Protein AF-A0A381VWC6-F1 (afdb_monomer)

Foldseek 3Di:
DDDDDDDDPDDDDDDPPCLLCVLVVCVVDPWAEEEEFAAPVCVVVCPVVSNVVSCVVSNHHYDYDHHFDPPGDPVSLVVSLCSCVVVVGDYYHFDDDDRSVVSSVSSVVVD

Organism: NCBI:txid408172

Secondary structure (DSSP, 8-state):
--------SS----STTGGGGHHHHHTTS--SEEEEE-BHHHHTTTHHHHHHHHHHHTT-EEEEE-B--SS--HHHHHHHHHHHHHTT--EEEE-SSHHHHHHHHHHHHH-

Solvent-accessible surface area (backbone atoms only — not comparable to full-atom values): 6549 Å² total; per-residue (Å²): 133,82,93,80,87,87,88,72,96,69,90,82,87,82,66,90,70,52,75,76,46,46,39,66,62,50,66,78,50,96,64,62,21,32,29,37,24,22,28,55,73,53,54,73,68,51,61,52,56,61,51,53,51,36,29,55,75,54,70,35,44,72,49,80,38,44,76,42,42,90,78,66,54,73,65,51,29,53,54,42,31,47,54,32,59,80,66,62,40,73,41,75,44,53,45,76,60,69,44,21,41,51,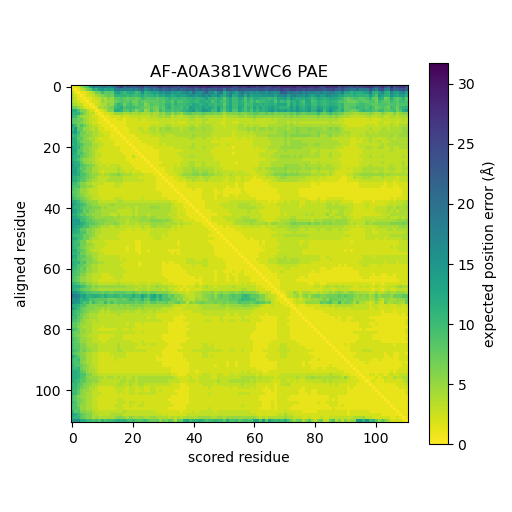41,32,52,50,20,62,75,72,97

Structure (mmCIF, N/CA/C/O backbone):
data_AF-A0A381VWC6-F1
#
_entry.id   AF-A0A381VWC6-F1
#
loop_
_atom_site.group_PDB
_atom_site.id
_atom_site.type_symbol
_atom_site.label_atom_id
_atom_site.label_alt_id
_atom_site.label_comp_id
_atom_site.label_asym_id
_atom_site.label_entity_id
_atom_site.label_seq_id
_atom_site.pdbx_PDB_ins_code
_atom_site.Cartn_x
_atom_site.Cartn_y
_atom_site.Cartn_z
_atom_site.occupancy
_atom_site.B_iso_or_equiv
_atom_site.auth_seq_id
_atom_site.auth_comp_id
_atom_site.auth_asym_id
_atom_site.auth_atom_id
_atom_site.pdbx_PDB_model_num
ATOM 1 N N . MET A 1 1 ? 24.335 26.511 -18.198 1.00 62.47 1 MET A N 1
ATOM 2 C CA . MET A 1 1 ? 23.256 25.499 -18.279 1.00 62.47 1 MET A CA 1
ATOM 3 C C . MET A 1 1 ? 21.987 26.174 -18.775 1.00 62.47 1 MET A C 1
ATOM 5 O O . MET A 1 1 ? 21.707 27.280 -18.330 1.00 62.47 1 MET A O 1
ATOM 9 N N . LYS A 1 2 ? 21.260 25.563 -19.721 1.00 65.00 2 LYS A N 1
ATOM 10 C CA . LYS A 1 2 ? 19.930 26.048 -20.135 1.00 65.00 2 LYS A CA 1
ATOM 11 C C . LYS A 1 2 ? 18.911 25.785 -19.018 1.00 65.00 2 LYS A C 1
ATOM 13 O O . LYS A 1 2 ? 19.109 24.880 -18.212 1.00 65.00 2 LYS A O 1
ATOM 18 N N . LYS A 1 3 ? 17.838 26.578 -18.983 1.00 72.31 3 LYS A N 1
ATOM 19 C CA . LYS A 1 3 ? 16.724 26.4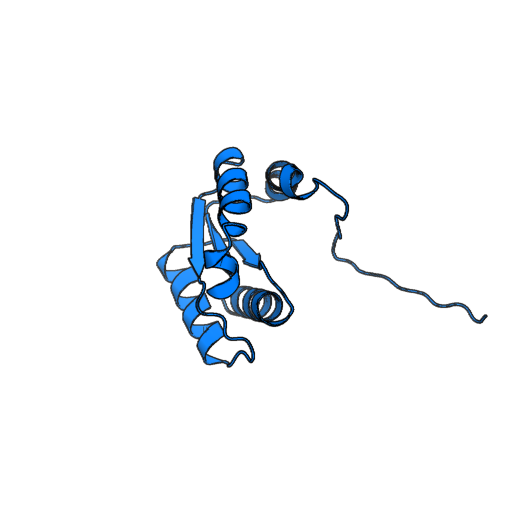36 -18.035 1.00 72.31 3 LYS A CA 1
ATOM 20 C C . LYS A 1 3 ? 16.126 25.026 -18.129 1.00 72.31 3 LYS A C 1
ATOM 22 O O . LYS A 1 3 ? 15.719 24.618 -19.212 1.00 72.31 3 LYS A O 1
ATOM 27 N N . ALA A 1 4 ? 16.046 24.332 -16.998 1.00 80.94 4 ALA A N 1
ATOM 28 C CA . ALA A 1 4 ? 15.295 23.092 -16.830 1.00 80.94 4 ALA A CA 1
ATOM 29 C C . ALA A 1 4 ? 14.209 23.326 -15.771 1.00 80.94 4 ALA A C 1
ATOM 31 O O . ALA A 1 4 ? 14.464 23.990 -14.767 1.00 80.94 4 ALA A O 1
ATOM 32 N N . ILE A 1 5 ? 12.996 22.834 -16.023 1.00 84.31 5 ILE A N 1
ATOM 33 C CA . ILE A 1 5 ? 11.863 22.902 -15.092 1.00 84.31 5 ILE A CA 1
ATOM 34 C C . ILE A 1 5 ? 11.448 21.464 -14.789 1.00 84.31 5 ILE A C 1
ATOM 36 O O . ILE A 1 5 ? 11.269 20.675 -15.714 1.00 84.31 5 ILE A O 1
ATOM 40 N N . PHE A 1 6 ? 11.299 21.142 -13.506 1.00 85.50 6 PHE A N 1
ATOM 41 C CA . PHE A 1 6 ? 10.856 19.839 -13.023 1.00 85.50 6 PHE A CA 1
ATOM 42 C C . PHE A 1 6 ? 9.732 20.059 -12.007 1.00 85.50 6 PHE A C 1
ATOM 44 O O . PHE A 1 6 ? 9.907 20.815 -11.052 1.00 85.50 6 PHE A O 1
ATOM 51 N N . THR A 1 7 ? 8.559 19.474 -12.244 1.00 87.12 7 THR A N 1
ATOM 52 C CA . THR A 1 7 ? 7.351 19.707 -11.438 1.00 87.12 7 THR A CA 1
ATOM 53 C C . THR A 1 7 ? 6.618 18.393 -11.232 1.00 87.12 7 THR A C 1
ATOM 55 O O . THR A 1 7 ? 6.370 17.672 -12.195 1.00 87.12 7 THR A O 1
ATOM 58 N N . PHE A 1 8 ? 6.233 18.120 -9.986 1.00 83.88 8 PHE A N 1
ATOM 59 C CA . PHE A 1 8 ? 5.351 17.016 -9.631 1.00 83.88 8 PHE A CA 1
ATOM 60 C C . PHE A 1 8 ? 4.119 17.570 -8.919 1.00 83.88 8 PHE A C 1
ATOM 62 O O . PHE A 1 8 ? 4.277 18.316 -7.953 1.00 83.88 8 PHE A O 1
ATOM 69 N N . PRO A 1 9 ? 2.902 17.225 -9.364 1.00 85.50 9 PRO A N 1
ATOM 70 C CA . PRO A 1 9 ? 1.682 17.608 -8.659 1.00 85.50 9 PRO A CA 1
ATOM 71 C C . PRO A 1 9 ? 1.487 16.811 -7.358 1.00 85.50 9 PRO A C 1
ATOM 73 O O . PRO A 1 9 ? 0.759 17.245 -6.472 1.00 85.50 9 PRO A O 1
ATOM 76 N N . THR A 1 10 ? 2.132 15.648 -7.234 1.00 87.12 10 THR A N 1
ATOM 77 C CA . THR A 1 10 ? 2.051 14.774 -6.060 1.00 87.12 10 THR A CA 1
ATOM 78 C C . THR A 1 10 ? 2.987 15.258 -4.956 1.00 87.12 10 THR A C 1
ATOM 80 O O . THR A 1 10 ? 4.170 15.499 -5.199 1.00 87.12 10 THR A O 1
ATOM 83 N N . GLN A 1 11 ? 2.473 15.362 -3.729 1.00 89.06 11 GLN A N 1
ATOM 84 C CA . GLN A 1 11 ? 3.280 15.669 -2.551 1.00 89.06 11 GLN A CA 1
ATOM 85 C C . GLN A 1 11 ? 4.260 14.520 -2.270 1.00 89.06 11 GLN A C 1
ATOM 87 O O . GLN A 1 11 ? 3.864 13.358 -2.209 1.00 89.06 11 GLN A O 1
ATOM 92 N N . ILE A 1 12 ? 5.534 14.855 -2.069 1.00 92.06 12 ILE A N 1
ATOM 93 C CA . ILE A 1 12 ? 6.581 13.906 -1.680 1.00 92.06 12 ILE A CA 1
ATOM 94 C C . ILE A 1 12 ? 7.088 14.318 -0.301 1.00 92.06 12 ILE A C 1
ATOM 96 O O . ILE A 1 12 ? 7.626 15.412 -0.137 1.00 92.06 12 ILE A O 1
ATOM 100 N N . VAL A 1 13 ? 6.919 13.440 0.686 1.00 92.62 13 VAL A N 1
ATOM 101 C CA . VAL A 1 13 ? 7.452 13.614 2.043 1.00 92.62 13 VAL A CA 1
ATOM 102 C C . VAL A 1 13 ? 8.633 12.663 2.207 1.00 92.62 13 VAL A C 1
ATOM 104 O O . VAL A 1 13 ? 8.496 11.465 1.975 1.00 92.62 13 VAL A O 1
ATOM 107 N N . PHE A 1 14 ? 9.804 13.188 2.566 1.00 94.88 14 PHE A N 1
ATOM 108 C CA . PHE A 1 14 ? 11.042 12.413 2.661 1.00 94.88 14 PHE A CA 1
ATOM 109 C C . PHE A 1 14 ? 11.868 12.834 3.878 1.00 94.88 14 PHE A C 1
ATOM 111 O O . PHE A 1 14 ? 11.814 13.983 4.313 1.00 94.88 14 PHE A O 1
ATOM 118 N N . GLY A 1 15 ? 12.646 11.899 4.419 1.00 95.50 15 GLY A N 1
ATOM 119 C CA . GLY A 1 15 ? 13.483 12.109 5.600 1.00 95.50 15 GLY A CA 1
ATOM 120 C C . GLY A 1 15 ? 13.429 10.922 6.557 1.00 95.50 15 GLY A C 1
ATOM 121 O O . GLY A 1 15 ? 12.581 10.041 6.430 1.00 95.50 15 GLY A O 1
ATOM 122 N N . ASN A 1 16 ? 14.340 10.886 7.527 1.00 94.75 16 ASN A N 1
ATOM 123 C CA . ASN A 1 16 ? 14.282 9.880 8.584 1.00 94.75 16 ASN A CA 1
ATOM 124 C C . ASN A 1 16 ? 13.064 10.143 9.489 1.00 94.75 16 ASN A C 1
ATOM 126 O O . ASN A 1 16 ? 12.791 11.290 9.836 1.00 94.75 16 ASN A O 1
ATOM 130 N N . GLY A 1 17 ? 12.337 9.091 9.861 1.00 92.31 17 GLY A N 1
ATOM 131 C CA . GLY A 1 17 ? 11.188 9.181 10.764 1.00 92.31 17 GLY A CA 1
ATOM 132 C C . GLY A 1 17 ? 9.876 9.642 10.124 1.00 92.31 17 GLY A C 1
ATOM 133 O O . GLY A 1 17 ? 8.855 9.614 10.802 1.00 92.31 17 GLY A O 1
ATOM 134 N N . VAL A 1 18 ? 9.841 9.984 8.828 1.00 95.19 18 VAL A N 1
ATOM 135 C CA . VAL A 1 18 ? 8.598 10.445 8.165 1.00 95.19 18 VAL A CA 1
ATOM 136 C C . VAL A 1 18 ? 7.487 9.394 8.142 1.00 95.19 18 VAL A C 1
ATOM 138 O O . VAL A 1 18 ? 6.320 9.730 8.016 1.00 95.19 18 VAL A O 1
ATOM 141 N N . ILE A 1 19 ? 7.817 8.118 8.338 1.00 92.06 19 ILE A N 1
ATOM 142 C CA . ILE A 1 19 ? 6.816 7.058 8.510 1.00 92.06 19 ILE A CA 1
ATOM 143 C C . ILE A 1 19 ? 5.877 7.332 9.701 1.00 92.06 19 ILE A C 1
ATOM 145 O O . ILE A 1 19 ? 4.714 6.956 9.667 1.00 92.06 19 ILE A O 1
ATOM 149 N N . GLN A 1 20 ? 6.346 8.055 10.725 1.00 93.25 20 GLN A N 1
ATOM 150 C CA . GLN A 1 20 ? 5.550 8.444 11.894 1.00 93.25 20 GLN A CA 1
ATOM 151 C C . GLN A 1 20 ? 4.553 9.567 11.588 1.00 93.25 20 GLN A C 1
ATOM 153 O O . GLN A 1 20 ? 3.695 9.858 12.415 1.00 93.25 20 GLN A O 1
ATOM 158 N N . THR A 1 21 ? 4.664 10.219 10.422 1.00 94.12 21 THR A N 1
ATOM 159 C CA . THR A 1 21 ? 3.723 11.266 10.007 1.00 94.12 21 THR A CA 1
ATOM 160 C C . THR A 1 21 ? 2.529 10.711 9.228 1.00 94.12 21 THR A C 1
ATOM 162 O O . THR A 1 21 ? 1.683 11.480 8.774 1.00 94.12 21 THR A O 1
ATOM 165 N N . ILE A 1 22 ? 2.456 9.387 9.031 1.00 93.75 22 ILE A N 1
ATOM 166 C CA . ILE A 1 22 ? 1.363 8.731 8.301 1.00 93.75 22 ILE A CA 1
ATOM 167 C C . ILE A 1 22 ? -0.013 9.107 8.865 1.00 93.75 22 ILE A C 1
ATOM 169 O O . ILE A 1 22 ? -0.849 9.514 8.062 1.00 93.75 22 ILE A O 1
ATOM 173 N N . PRO A 1 23 ? -0.278 9.070 10.188 1.00 94.56 23 PRO A N 1
ATOM 174 C CA . PRO A 1 23 ? -1.596 9.436 10.708 1.00 94.56 23 PRO A CA 1
ATOM 175 C C . PRO A 1 23 ? -2.017 10.860 10.317 1.00 94.56 23 PRO A C 1
ATOM 177 O O . PRO A 1 23 ? -3.164 11.099 9.939 1.00 94.56 23 PRO A O 1
ATOM 180 N N . GLN A 1 24 ? -1.076 11.807 10.340 1.00 94.44 24 GLN A N 1
ATOM 181 C CA . GLN A 1 24 ? -1.308 13.197 9.952 1.00 94.44 24 GLN A CA 1
ATOM 182 C C . GLN A 1 24 ? -1.579 13.315 8.449 1.00 94.44 24 GLN A C 1
ATOM 184 O O . GLN A 1 24 ? -2.479 14.051 8.047 1.00 94.44 24 GLN A O 1
ATOM 189 N N . GLU A 1 25 ? -0.849 12.583 7.608 1.00 93.06 25 GLU A N 1
ATOM 190 C CA . GLU A 1 25 ? -1.078 12.586 6.160 1.00 93.06 25 GLU A CA 1
ATOM 191 C C . GLU A 1 25 ? -2.419 11.938 5.790 1.00 93.06 25 GLU A C 1
ATOM 193 O O . GLU A 1 25 ? -3.143 12.476 4.953 1.00 93.06 25 GLU A O 1
ATOM 198 N N . LEU A 1 26 ? -2.798 10.844 6.457 1.00 92.75 26 LEU A N 1
ATOM 199 C CA . LEU A 1 26 ? -4.078 10.166 6.243 1.00 92.75 26 LEU A CA 1
ATOM 200 C C . LEU A 1 26 ? -5.275 10.991 6.719 1.00 92.75 26 LEU A C 1
ATOM 202 O O . LEU A 1 26 ? -6.330 10.924 6.098 1.00 92.75 26 LEU A O 1
ATOM 206 N N . SER A 1 27 ? -5.106 11.830 7.748 1.00 92.06 27 SER A N 1
ATOM 207 C CA . SER A 1 27 ? -6.174 12.704 8.265 1.00 92.06 27 SER A CA 1
ATOM 208 C C . SER A 1 27 ? -6.713 13.713 7.240 1.00 92.06 27 SER A C 1
ATOM 210 O O . SER A 1 27 ? -7.798 14.266 7.410 1.00 92.06 27 SER A O 1
ATOM 212 N N . LYS A 1 28 ? -5.966 13.942 6.153 1.00 92.69 28 LYS A N 1
ATOM 213 C CA . LYS A 1 28 ? -6.366 14.799 5.028 1.00 92.69 28 LYS A CA 1
ATOM 214 C C . LYS A 1 28 ? -7.427 14.14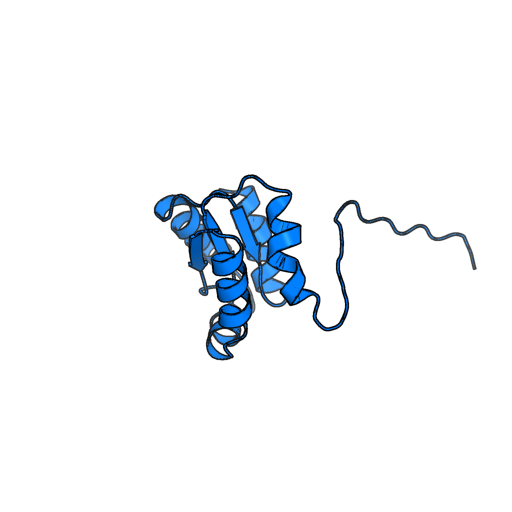6 4.137 1.00 92.69 28 LYS A C 1
ATOM 216 O O . LYS A 1 28 ? -8.015 14.825 3.298 1.00 92.69 28 LYS A O 1
ATOM 221 N N . PHE A 1 29 ? -7.660 12.846 4.302 1.00 92.50 29 PHE A N 1
ATOM 222 C CA . PHE A 1 29 ? -8.581 12.046 3.508 1.00 92.50 29 PHE A CA 1
ATOM 223 C C . PHE A 1 29 ? -9.679 11.453 4.399 1.00 92.50 29 PHE A C 1
ATOM 225 O O . PHE A 1 29 ? -9.481 11.204 5.585 1.00 92.50 29 PHE A O 1
ATOM 232 N N . GLN A 1 30 ? -10.850 11.189 3.822 1.00 94.06 30 GLN A N 1
ATOM 233 C CA . GLN A 1 30 ? -11.945 10.501 4.513 1.00 94.06 30 GLN A CA 1
ATOM 234 C C . GLN A 1 30 ? -11.856 8.994 4.249 1.00 94.06 30 GLN A C 1
ATOM 236 O O . GLN A 1 30 ? -12.602 8.458 3.434 1.00 94.06 30 GLN A O 1
ATOM 241 N N . ILE A 1 31 ? -10.899 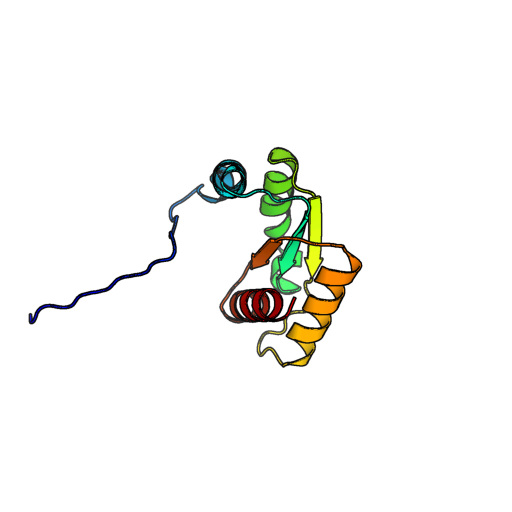8.331 4.899 1.00 96.56 31 ILE A N 1
ATOM 242 C CA . ILE A 1 31 ? -10.609 6.903 4.696 1.00 96.56 31 ILE A CA 1
ATOM 243 C C . ILE A 1 31 ? -11.330 6.080 5.760 1.00 96.56 31 ILE A C 1
ATOM 245 O O . ILE A 1 31 ? -11.225 6.389 6.947 1.00 96.56 31 ILE A O 1
ATOM 249 N N . ARG A 1 32 ? -12.017 5.005 5.358 1.00 95.81 32 ARG A N 1
ATOM 250 C CA . ARG A 1 32 ? -12.567 4.018 6.303 1.00 95.81 32 ARG A CA 1
ATOM 251 C C . ARG A 1 32 ? -11.718 2.760 6.341 1.00 95.81 32 ARG A C 1
ATOM 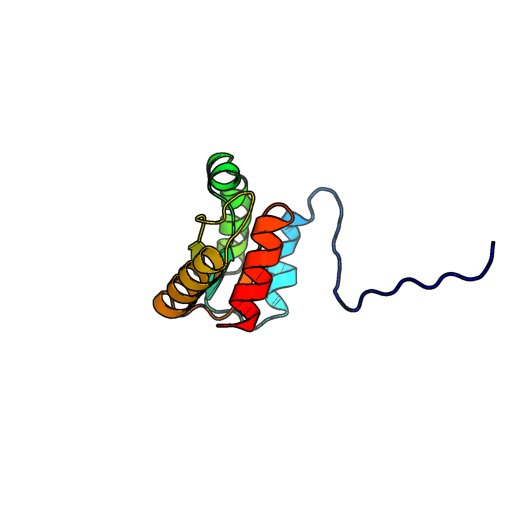253 O O . ARG A 1 32 ? -11.439 2.256 7.429 1.00 95.81 32 ARG A O 1
ATOM 260 N N . LYS A 1 33 ? -11.317 2.248 5.173 1.00 98.31 33 LYS A N 1
ATOM 261 C CA . LYS A 1 33 ? -10.513 1.029 5.077 1.00 98.31 33 LYS A CA 1
ATOM 262 C C . LYS A 1 33 ? -9.549 1.075 3.896 1.00 98.31 33 LYS A C 1
ATOM 264 O O . LYS A 1 33 ? -9.965 1.131 2.742 1.00 98.31 33 LYS A O 1
ATOM 269 N N . ALA A 1 34 ? -8.255 0.990 4.181 1.00 98.12 34 ALA A N 1
ATOM 270 C CA . ALA A 1 34 ? -7.213 0.961 3.163 1.00 98.12 34 ALA A CA 1
ATOM 271 C C . ALA A 1 34 ? -6.895 -0.471 2.703 1.00 98.12 34 ALA A C 1
ATOM 273 O O . ALA A 1 34 ? -6.911 -1.411 3.496 1.00 98.12 34 ALA A O 1
ATOM 274 N N . LEU A 1 35 ? -6.554 -0.641 1.430 1.00 98.62 35 LEU A N 1
ATOM 275 C CA . LEU A 1 35 ? -5.834 -1.813 0.945 1.00 98.62 35 LEU A CA 1
ATOM 276 C C . LEU A 1 35 ? -4.337 -1.503 0.937 1.00 98.62 35 LEU A C 1
ATOM 278 O O . LEU A 1 35 ? -3.898 -0.609 0.214 1.00 98.62 35 LEU A O 1
ATOM 282 N N . ILE A 1 36 ? -3.556 -2.256 1.703 1.00 98.25 36 ILE A N 1
ATOM 283 C CA . ILE A 1 36 ? -2.098 -2.263 1.604 1.00 98.25 36 ILE A CA 1
ATOM 284 C C . ILE A 1 36 ? -1.700 -3.213 0.475 1.00 98.25 36 ILE A C 1
ATOM 286 O O . ILE A 1 36 ? -2.081 -4.379 0.490 1.00 98.25 36 ILE A O 1
ATOM 290 N N . VAL A 1 37 ? -0.918 -2.718 -0.480 1.00 98.38 37 VAL A N 1
ATOM 291 C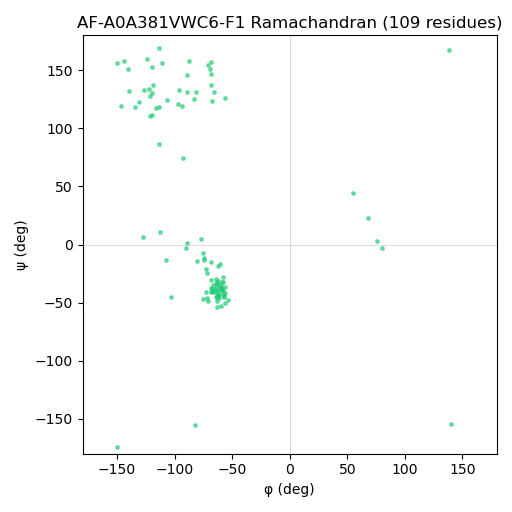 CA . VAL A 1 37 ? -0.386 -3.478 -1.615 1.00 98.38 37 VAL A CA 1
ATOM 292 C C . VAL A 1 37 ? 1.127 -3.578 -1.464 1.00 98.38 37 VAL A C 1
ATOM 294 O O . VAL A 1 37 ? 1.820 -2.557 -1.440 1.00 98.38 37 VAL A O 1
ATOM 297 N N . THR A 1 38 ? 1.641 -4.797 -1.348 1.00 97.81 38 THR A N 1
ATOM 298 C CA . THR A 1 38 ? 3.067 -5.070 -1.134 1.00 97.81 38 THR A CA 1
ATOM 299 C C . THR A 1 38 ? 3.480 -6.410 -1.752 1.00 97.81 38 THR A C 1
ATOM 301 O O . THR A 1 38 ? 2.688 -7.043 -2.445 1.00 97.81 38 THR A O 1
ATOM 304 N N . ASP A 1 39 ? 4.723 -6.827 -1.532 1.00 95.56 39 ASP A N 1
ATOM 305 C CA . ASP A 1 39 ? 5.225 -8.150 -1.896 1.00 95.56 39 ASP A CA 1
ATOM 306 C C . ASP A 1 39 ? 5.516 -8.998 -0.647 1.00 95.56 39 ASP A C 1
ATOM 308 O O . ASP A 1 39 ? 5.768 -8.482 0.448 1.00 95.56 39 ASP A O 1
ATOM 312 N N . THR A 1 40 ? 5.497 -10.321 -0.814 1.00 93.00 40 THR A N 1
ATOM 313 C CA . THR A 1 40 ? 5.729 -11.277 0.279 1.00 93.00 40 THR A CA 1
ATOM 314 C C . THR A 1 40 ? 7.100 -11.097 0.938 1.00 93.00 40 THR A C 1
ATOM 316 O O . THR A 1 40 ? 7.245 -11.319 2.140 1.00 93.00 40 THR A O 1
ATOM 319 N N . GLY A 1 41 ? 8.116 -10.685 0.171 1.00 92.06 41 GLY A N 1
ATOM 320 C CA . GLY A 1 41 ? 9.462 -10.457 0.690 1.00 92.06 41 GLY A CA 1
ATOM 321 C C . GLY A 1 41 ? 9.478 -9.317 1.701 1.00 92.06 41 GLY A C 1
ATOM 322 O O . GLY A 1 41 ? 10.032 -9.468 2.787 1.00 92.06 41 GLY A O 1
ATOM 323 N N . LEU A 1 42 ? 8.815 -8.205 1.383 1.00 92.44 42 LEU A N 1
ATOM 324 C CA . LEU A 1 42 ? 8.672 -7.064 2.279 1.00 92.44 42 LEU A CA 1
ATOM 325 C C . 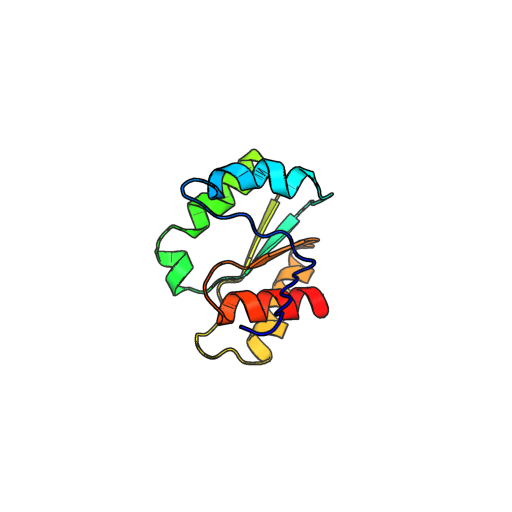LEU A 1 42 ? 7.822 -7.402 3.504 1.00 92.44 42 LEU A C 1
ATOM 327 O O . LEU A 1 42 ? 8.192 -7.019 4.615 1.00 92.44 42 LEU A O 1
ATOM 331 N N . LEU A 1 43 ? 6.728 -8.149 3.326 1.00 92.44 43 LEU A N 1
ATOM 332 C CA . LEU A 1 43 ? 5.876 -8.579 4.437 1.00 92.44 43 LEU A CA 1
ATOM 333 C C . LEU A 1 43 ? 6.680 -9.348 5.498 1.00 92.44 43 LEU A C 1
ATOM 335 O O . LEU A 1 43 ? 6.553 -9.078 6.689 1.00 92.44 43 LEU A O 1
ATOM 339 N N . GLN A 1 44 ? 7.591 -10.226 5.071 1.00 92.62 44 GLN A N 1
ATOM 340 C CA . GLN A 1 44 ? 8.440 -11.021 5.967 1.00 92.62 44 GLN A CA 1
ATOM 341 C C . GLN A 1 44 ? 9.480 -10.204 6.754 1.00 92.62 44 GLN A C 1
ATOM 343 O O . GLN A 1 44 ? 10.044 -10.708 7.723 1.00 92.62 44 GLN A O 1
ATOM 348 N N . THR A 1 45 ? 9.747 -8.951 6.373 1.00 92.50 45 THR A N 1
ATOM 349 C CA . THR A 1 45 ? 10.726 -8.098 7.076 1.00 92.50 45 THR A CA 1
ATOM 350 C C . THR A 1 45 ? 10.172 -7.446 8.345 1.00 92.50 45 THR A C 1
ATOM 352 O O . THR A 1 45 ? 10.947 -6.886 9.118 1.00 92.50 45 THR A O 1
ATOM 355 N N . GLY A 1 46 ? 8.848 -7.459 8.544 1.00 89.25 46 GLY A N 1
ATOM 356 C CA . GLY A 1 46 ? 8.173 -6.693 9.599 1.00 89.25 46 GLY A CA 1
ATOM 357 C C . GLY A 1 46 ? 8.055 -5.190 9.306 1.00 89.25 46 GLY A C 1
ATOM 358 O O . GLY A 1 46 ? 7.525 -4.437 10.119 1.00 89.25 46 GLY A O 1
ATOM 359 N N . LEU A 1 47 ? 8.506 -4.712 8.136 1.00 89.56 47 LEU A N 1
ATOM 360 C CA . LEU A 1 47 ? 8.349 -3.303 7.748 1.00 89.56 47 LEU A CA 1
ATOM 361 C C . LEU A 1 47 ? 6.870 -2.900 7.646 1.00 89.56 47 LEU A C 1
ATOM 363 O O . LEU A 1 47 ? 6.506 -1.773 7.981 1.00 89.56 47 LEU A O 1
ATOM 367 N N . ILE A 1 48 ? 6.022 -3.829 7.197 1.00 93.81 48 ILE A N 1
ATOM 368 C CA . ILE A 1 48 ? 4.578 -3.617 7.068 1.00 93.81 48 ILE A CA 1
ATOM 369 C C . ILE A 1 48 ? 3.932 -3.382 8.437 1.00 93.81 48 ILE A C 1
ATOM 371 O O . ILE A 1 48 ? 3.042 -2.540 8.532 1.00 93.81 48 ILE A O 1
ATOM 375 N N . ASP A 1 49 ? 4.446 -4.009 9.500 1.00 94.12 49 ASP A N 1
ATOM 376 C CA . ASP A 1 49 ? 3.928 -3.856 10.866 1.00 94.12 49 ASP A CA 1
ATOM 377 C C . ASP A 1 49 ? 4.060 -2.415 11.377 1.00 94.12 49 ASP A C 1
ATOM 379 O O . ASP A 1 49 ? 3.206 -1.906 12.102 1.00 94.12 49 ASP A O 1
ATOM 383 N N . ILE A 1 50 ? 5.115 -1.709 10.955 1.00 92.62 50 ILE A N 1
ATOM 384 C CA . ILE A 1 50 ? 5.296 -0.293 11.295 1.00 92.62 50 ILE A CA 1
ATOM 385 C C . ILE A 1 50 ? 4.156 0.534 10.698 1.00 92.62 50 ILE A C 1
ATOM 387 O O . ILE A 1 50 ? 3.649 1.449 11.342 1.00 92.62 50 ILE A O 1
ATOM 391 N N . ILE A 1 51 ? 3.746 0.211 9.471 1.00 93.62 51 ILE A N 1
ATOM 392 C CA . ILE A 1 51 ? 2.710 0.941 8.741 1.00 93.62 51 ILE A CA 1
ATOM 393 C C . ILE A 1 51 ? 1.331 0.608 9.299 1.00 93.62 51 ILE A C 1
ATOM 395 O O . ILE A 1 51 ? 0.561 1.526 9.569 1.00 93.62 51 ILE A O 1
ATOM 399 N N . THR A 1 52 ? 1.024 -0.671 9.517 1.00 96.12 52 THR A N 1
ATOM 400 C CA . THR A 1 52 ? -0.258 -1.088 10.100 1.00 96.12 52 THR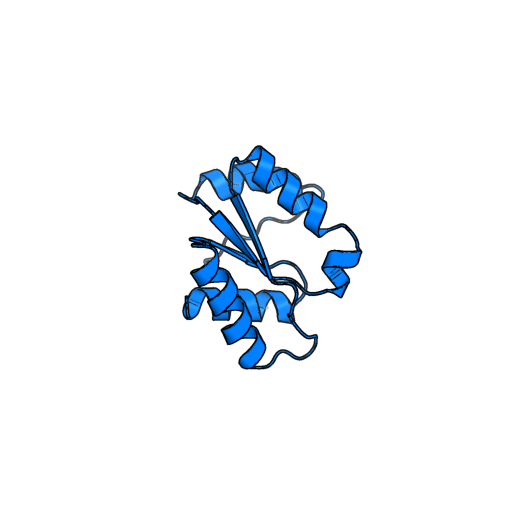 A CA 1
ATOM 401 C C . THR A 1 52 ? -0.456 -0.496 11.491 1.00 96.12 52 THR A C 1
ATOM 403 O O . THR A 1 52 ? -1.541 0.002 11.780 1.00 96.12 52 THR A O 1
ATOM 406 N N . HIS A 1 53 ? 0.603 -0.398 12.299 1.00 96.56 53 HIS A N 1
ATOM 407 C CA . HIS A 1 53 ? 0.548 0.301 13.581 1.00 96.56 53 HIS A CA 1
ATOM 408 C C . HIS A 1 53 ? 0.185 1.791 13.436 1.00 96.56 53 HIS A C 1
ATOM 410 O O . HIS A 1 53 ? -0.602 2.325 14.217 1.00 96.56 53 HIS A O 1
ATOM 416 N N . GLN A 1 54 ? 0.705 2.484 12.414 1.00 96.00 54 GLN A N 1
ATOM 417 C CA . GLN A 1 54 ? 0.292 3.867 12.140 1.00 96.00 54 GLN A CA 1
ATOM 418 C C . GLN A 1 54 ? -1.172 3.961 11.686 1.00 96.00 54 GLN A C 1
ATOM 420 O O . GLN A 1 54 ? -1.855 4.919 12.046 1.00 96.00 54 GLN A O 1
ATOM 425 N N . LEU A 1 55 ? -1.676 2.979 10.930 1.00 96.00 55 LEU A N 1
ATOM 426 C CA . LEU A 1 55 ? -3.092 2.921 10.548 1.00 96.00 55 LEU A CA 1
ATOM 427 C C . LEU A 1 55 ? -3.999 2.720 11.764 1.00 96.00 55 LEU A C 1
ATOM 429 O O . LEU A 1 55 ? -5.024 3.390 11.873 1.00 96.00 55 LEU A O 1
ATOM 433 N N . GLU A 1 56 ? -3.591 1.873 12.708 1.00 96.31 56 GLU A N 1
ATOM 434 C CA . GLU A 1 56 ? -4.298 1.671 13.976 1.00 96.31 56 GLU A CA 1
ATOM 435 C C . GLU A 1 56 ? -4.367 2.963 14.796 1.00 96.31 56 GLU A C 1
ATOM 437 O O . GLU A 1 56 ? -5.447 3.340 15.249 1.00 96.31 56 GLU A O 1
ATOM 442 N N . ILE A 1 57 ? -3.249 3.690 14.921 1.00 95.69 57 ILE A N 1
ATOM 443 C CA . ILE A 1 57 ? -3.212 5.012 15.571 1.00 95.69 57 ILE A CA 1
ATOM 444 C C . ILE A 1 57 ? -4.158 5.998 14.870 1.00 95.69 57 ILE A C 1
ATOM 446 O O . ILE A 1 57 ? -4.827 6.791 15.532 1.00 95.69 57 ILE A O 1
ATOM 450 N N . ALA A 1 58 ? -4.227 5.950 13.538 1.00 95.19 58 ALA A N 1
ATOM 451 C CA . ALA A 1 58 ? -5.111 6.795 12.740 1.00 95.19 58 ALA A CA 1
ATOM 452 C C . ALA A 1 58 ? -6.589 6.356 12.775 1.00 95.19 58 ALA A C 1
ATOM 454 O O . ALA A 1 58 ? -7.439 7.061 12.232 1.00 95.19 58 ALA A O 1
ATOM 455 N N . GLY A 1 59 ? -6.912 5.206 13.381 1.00 96.00 59 GLY A N 1
ATOM 456 C CA . GLY A 1 59 ? -8.260 4.633 13.372 1.00 96.00 59 GLY A CA 1
ATOM 457 C C . GLY A 1 59 ? -8.713 4.138 11.993 1.00 96.00 59 GLY A C 1
ATOM 458 O O . GLY A 1 59 ? -9.913 4.058 11.736 1.00 96.00 59 GLY A O 1
ATOM 459 N N . VAL A 1 60 ? -7.771 3.825 11.100 1.00 97.56 60 VAL A N 1
ATOM 460 C CA . VAL A 1 60 ? -8.029 3.358 9.733 1.00 97.56 60 VAL A CA 1
ATOM 461 C C . VAL A 1 60 ? -7.960 1.835 9.697 1.00 97.56 60 VAL A C 1
ATOM 463 O O . VAL A 1 60 ? -6.928 1.240 10.007 1.00 97.56 60 VAL A O 1
ATOM 466 N N . LEU A 1 61 ? -9.052 1.187 9.284 1.00 98.19 61 LEU A N 1
ATOM 467 C CA . LEU A 1 61 ? -9.047 -0.257 9.047 1.00 98.19 61 LEU A CA 1
ATOM 468 C C . LEU A 1 61 ? -8.173 -0.581 7.833 1.00 98.19 61 LEU A C 1
ATOM 470 O O . LEU A 1 61 ? -7.997 0.248 6.939 1.00 98.19 61 LEU A O 1
ATOM 474 N N . TYR A 1 62 ? -7.677 -1.811 7.744 1.00 98.31 62 TYR A N 1
ATOM 475 C CA . TYR A 1 62 ? -6.905 -2.225 6.579 1.00 98.31 62 TYR A CA 1
ATOM 476 C C . TYR A 1 62 ? -7.147 -3.677 6.172 1.00 98.31 62 TYR A C 1
ATOM 478 O O . TYR A 1 62 ? -7.619 -4.503 6.952 1.00 98.31 62 TYR A O 1
ATOM 486 N N . ALA A 1 63 ? -6.851 -3.958 4.909 1.00 98.31 63 ALA A N 1
ATOM 487 C CA . ALA A 1 63 ? -6.618 -5.285 4.359 1.00 98.31 63 ALA A CA 1
ATOM 488 C C . ALA A 1 63 ? -5.239 -5.293 3.687 1.00 98.31 63 ALA A C 1
ATOM 490 O O . ALA A 1 63 ? -4.711 -4.230 3.354 1.00 98.31 63 ALA A O 1
ATOM 491 N N . ILE A 1 64 ? -4.654 -6.472 3.491 1.00 98.25 64 ILE A N 1
ATOM 492 C CA . ILE A 1 64 ? -3.332 -6.623 2.875 1.00 98.25 64 ILE A CA 1
ATOM 493 C C . ILE A 1 64 ? -3.464 -7.511 1.641 1.00 98.25 64 ILE A C 1
ATOM 495 O O . ILE A 1 64 ? -4.094 -8.565 1.694 1.00 98.25 64 ILE A O 1
ATOM 499 N N . TYR A 1 65 ? -2.852 -7.069 0.548 1.00 98.25 65 TYR A N 1
ATOM 500 C CA . TYR A 1 65 ? -2.546 -7.865 -0.627 1.00 98.25 65 TYR A CA 1
ATOM 501 C C . TYR A 1 65 ? -1.026 -7.869 -0.828 1.00 98.25 65 TYR A C 1
ATOM 503 O O . TYR A 1 65 ? -0.426 -6.837 -1.132 1.00 98.25 65 TYR A O 1
ATOM 511 N N . ASP A 1 66 ? -0.405 -9.026 -0.628 1.00 96.88 66 ASP A N 1
ATOM 512 C CA . ASP A 1 66 ? 1.045 -9.248 -0.676 1.00 96.88 66 ASP A CA 1
ATOM 513 C C . ASP A 1 66 ? 1.480 -10.131 -1.861 1.00 96.88 66 ASP A C 1
ATOM 515 O O . ASP A 1 66 ? 2.632 -10.563 -1.936 1.00 96.88 66 ASP A O 1
ATOM 519 N N . GLY A 1 67 ? 0.562 -10.395 -2.797 1.00 94.69 67 GLY A N 1
ATOM 520 C CA . GLY A 1 67 ? 0.773 -11.264 -3.956 1.00 94.69 67 GLY A CA 1
ATOM 521 C C . GLY A 1 67 ? 1.587 -10.640 -5.093 1.00 94.69 67 GLY A C 1
ATOM 522 O O . GLY A 1 67 ? 1.726 -11.264 -6.142 1.00 94.69 67 GLY A O 1
ATOM 523 N N . VAL A 1 68 ? 2.120 -9.422 -4.926 1.00 95.00 68 VAL A N 1
ATOM 524 C CA . VAL A 1 68 ? 2.854 -8.741 -5.999 1.00 95.00 68 VAL A CA 1
ATOM 525 C C . VAL A 1 68 ? 4.167 -9.459 -6.297 1.00 95.00 68 VAL A C 1
ATOM 527 O O . VAL A 1 68 ? 5.033 -9.606 -5.434 1.00 95.00 68 VAL A O 1
ATOM 530 N N . GLN A 1 69 ? 4.341 -9.850 -7.557 1.00 89.88 69 GLN A N 1
ATOM 531 C CA . GLN A 1 69 ? 5.564 -10.484 -8.032 1.00 89.88 69 GLN A CA 1
ATOM 532 C C . GLN A 1 69 ? 6.611 -9.452 -8.475 1.00 89.88 69 GLN A C 1
ATOM 534 O O . GLN A 1 69 ? 6.296 -8.318 -8.839 1.00 89.88 69 GLN A O 1
ATOM 539 N N . GLY A 1 70 ? 7.887 -9.857 -8.491 1.00 83.06 70 GLY A N 1
ATOM 540 C CA . GLY A 1 70 ? 8.995 -8.985 -8.905 1.00 83.06 70 GLY A CA 1
ATOM 541 C C . GLY A 1 70 ? 8.848 -8.445 -10.334 1.00 83.06 70 GLY A C 1
ATOM 542 O O . GLY A 1 70 ? 9.137 -7.274 -10.569 1.00 83.06 70 GLY A O 1
ATOM 543 N N . ASN A 1 71 ? 8.332 -9.264 -11.256 1.00 86.19 71 ASN A N 1
ATOM 544 C CA . ASN A 1 71 ? 7.930 -8.863 -12.606 1.00 86.19 71 ASN A CA 1
ATOM 545 C C . ASN A 1 71 ? 6.409 -9.007 -12.719 1.00 86.19 71 ASN A C 1
ATOM 547 O O . ASN A 1 71 ? 5.943 -10.082 -13.104 1.00 86.19 71 ASN A O 1
ATOM 551 N N . PRO A 1 72 ? 5.649 -7.975 -12.328 1.00 87.06 72 PRO A N 1
ATOM 552 C CA . PRO A 1 72 ? 4.222 -8.121 -12.154 1.00 87.06 72 PRO A CA 1
ATOM 553 C C . PRO A 1 72 ? 3.503 -8.337 -13.485 1.00 87.06 72 PRO A C 1
ATOM 555 O O . PRO A 1 72 ? 3.883 -7.782 -14.520 1.00 87.06 72 PRO A O 1
ATOM 558 N N . VAL A 1 73 ? 2.436 -9.125 -13.442 1.00 93.88 73 VAL A N 1
ATOM 559 C CA . VAL A 1 73 ? 1.549 -9.413 -14.572 1.00 93.88 73 VAL A CA 1
ATOM 560 C C . VAL A 1 73 ? 0.163 -8.821 -14.334 1.00 93.88 73 VAL A C 1
ATOM 562 O O . VAL A 1 73 ? -0.177 -8.387 -13.237 1.00 93.88 73 VAL A O 1
ATOM 565 N N . GLU A 1 74 ? -0.679 -8.817 -15.369 1.00 95.44 74 GLU A N 1
ATOM 566 C CA . GLU A 1 74 ? -2.046 -8.290 -15.267 1.00 95.44 74 GLU A CA 1
ATOM 567 C C . GLU A 1 74 ? -2.875 -9.009 -14.188 1.00 95.44 74 GLU A C 1
ATOM 569 O O . GLU A 1 74 ? -3.696 -8.383 -13.521 1.00 95.44 74 GLU A O 1
ATOM 574 N N . GLN A 1 75 ? -2.617 -10.304 -13.969 1.00 96.75 75 GLN A N 1
ATOM 575 C CA . GLN A 1 75 ? -3.294 -11.079 -12.930 1.00 96.75 75 GLN A CA 1
ATOM 576 C C . GLN A 1 75 ? -3.066 -10.498 -11.529 1.00 96.75 75 GLN A C 1
ATOM 578 O O . GLN A 1 75 ? -4.011 -10.441 -10.749 1.00 96.75 75 GLN A O 1
ATOM 583 N N . ASP A 1 76 ? -1.876 -9.958 -11.246 1.00 96.31 76 ASP A N 1
ATOM 584 C CA . ASP A 1 76 ? -1.577 -9.362 -9.941 1.00 96.31 76 ASP A CA 1
ATOM 585 C C . ASP A 1 76 ? -2.462 -8.135 -9.661 1.00 96.31 76 ASP A C 1
ATOM 587 O O . ASP A 1 76 ? -2.786 -7.843 -8.509 1.00 96.31 76 ASP A O 1
ATOM 591 N N . VAL A 1 77 ? -2.871 -7.414 -10.715 1.00 97.69 77 VAL A N 1
ATOM 592 C CA . VAL A 1 77 ? -3.827 -6.303 -10.611 1.00 97.69 77 VAL A CA 1
ATOM 593 C C . VAL A 1 77 ? -5.216 -6.839 -10.300 1.00 97.69 77 VAL A C 1
ATOM 595 O O . VAL A 1 77 ? -5.873 -6.325 -9.399 1.00 97.69 77 VAL A O 1
ATOM 598 N N . TYR A 1 78 ? -5.682 -7.848 -11.041 1.00 98.12 78 TYR A N 1
ATOM 599 C CA . TYR A 1 78 ? -7.024 -8.402 -10.852 1.00 98.12 78 TYR A CA 1
ATOM 600 C C . TYR A 1 78 ? -7.201 -9.018 -9.467 1.00 98.12 78 TYR A C 1
ATOM 602 O O . TYR A 1 78 ? -8.214 -8.759 -8.819 1.00 98.12 78 TYR A O 1
ATOM 610 N N . ASP A 1 79 ? -6.203 -9.753 -8.987 1.00 98.25 79 ASP A N 1
ATOM 611 C CA . ASP A 1 79 ? -6.224 -10.345 -7.653 1.00 98.25 79 ASP A CA 1
ATOM 612 C C . ASP A 1 79 ? -6.276 -9.253 -6.579 1.00 98.25 79 ASP A C 1
ATOM 614 O O . ASP A 1 79 ? -7.133 -9.293 -5.694 1.00 98.25 79 ASP A O 1
ATOM 618 N N . GLY A 1 80 ? -5.464 -8.201 -6.712 1.00 98.31 80 GLY A N 1
ATOM 619 C CA . GLY A 1 80 ? -5.520 -7.052 -5.810 1.00 98.31 80 GLY A CA 1
ATOM 620 C C . GLY A 1 80 ? -6.845 -6.274 -5.866 1.00 98.31 80 GLY A C 1
ATOM 621 O O . GLY A 1 80 ? -7.346 -5.843 -4.827 1.00 98.31 80 GLY A O 1
ATOM 622 N N . VAL A 1 81 ? -7.462 -6.129 -7.046 1.00 98.62 81 VAL A N 1
ATOM 623 C CA . VAL A 1 81 ? -8.798 -5.519 -7.205 1.00 98.62 81 VAL A CA 1
ATOM 624 C C . VAL A 1 81 ? -9.877 -6.366 -6.530 1.00 98.62 81 VAL A C 1
ATOM 626 O O . VAL A 1 81 ? -10.785 -5.806 -5.914 1.00 98.62 81 VAL A O 1
ATOM 629 N N . ASN A 1 82 ? -9.785 -7.695 -6.609 1.00 98.56 82 ASN A N 1
ATOM 630 C CA . ASN A 1 82 ? -10.705 -8.585 -5.903 1.00 98.56 82 ASN A CA 1
ATOM 631 C C . ASN A 1 82 ? -10.569 -8.391 -4.390 1.00 98.56 82 ASN A C 1
ATOM 633 O O . ASN A 1 82 ? -11.563 -8.109 -3.726 1.00 98.56 82 ASN A O 1
ATOM 637 N N . VAL A 1 83 ? -9.338 -8.394 -3.859 1.00 98.69 83 VAL A N 1
ATOM 638 C CA . VAL A 1 83 ? -9.096 -8.139 -2.429 1.00 98.69 83 VAL A CA 1
ATOM 639 C C . VAL A 1 83 ? -9.638 -6.771 -2.006 1.00 98.69 83 VAL A C 1
ATOM 641 O O . VAL A 1 83 ? -10.281 -6.687 -0.959 1.00 98.69 83 VAL A O 1
ATOM 644 N N . TYR A 1 84 ? -9.433 -5.721 -2.812 1.00 98.69 84 TYR A N 1
ATOM 645 C CA . TYR A 1 84 ? -9.974 -4.380 -2.560 1.00 98.69 84 TYR A CA 1
ATOM 646 C C . TYR A 1 84 ? -11.501 -4.404 -2.401 1.00 98.69 84 TYR A C 1
ATOM 648 O O . TYR A 1 84 ? -12.039 -3.868 -1.430 1.00 98.69 84 TYR A O 1
ATOM 656 N N . LYS A 1 85 ? -12.200 -5.038 -3.351 1.00 98.31 85 LYS A N 1
ATOM 657 C CA . LYS A 1 85 ? -13.668 -5.073 -3.405 1.00 98.31 85 LYS A CA 1
ATOM 658 C C . LYS A 1 85 ? -14.260 -5.955 -2.313 1.00 98.31 85 LYS A C 1
ATOM 660 O O . LYS A 1 85 ? -15.157 -5.504 -1.604 1.00 98.31 85 LYS A O 1
ATOM 665 N N . ASP A 1 86 ? -13.717 -7.153 -2.124 1.00 98.56 86 ASP A N 1
ATOM 666 C CA . ASP A 1 86 ? -14.179 -8.114 -1.116 1.00 98.56 86 ASP A CA 1
ATOM 667 C C . ASP A 1 86 ? -14.023 -7.565 0.307 1.00 98.56 86 ASP A C 1
ATOM 669 O O . ASP A 1 86 ? -14.827 -7.852 1.195 1.00 98.56 86 ASP A O 1
ATOM 673 N N . ASN A 1 87 ? -13.009 -6.722 0.525 1.00 98.50 87 ASN A N 1
ATOM 674 C CA . ASN A 1 87 ? -12.775 -6.068 1.806 1.00 98.50 87 ASN A CA 1
ATOM 675 C C . ASN A 1 87 ? -13.473 -4.720 1.969 1.00 98.50 87 ASN A C 1
ATOM 677 O O . ASN A 1 87 ? -13.376 -4.159 3.065 1.00 98.50 87 ASN A O 1
ATOM 681 N N . ILE A 1 88 ? -14.171 -4.230 0.939 1.00 98.00 88 ILE A N 1
ATOM 682 C CA . ILE A 1 88 ? -14.850 -2.927 0.921 1.00 98.00 88 ILE A CA 1
ATOM 683 C C . ILE A 1 88 ? -13.861 -1.802 1.271 1.00 98.00 88 ILE A C 1
ATOM 685 O O . ILE A 1 88 ? -14.124 -0.935 2.108 1.00 98.00 88 ILE A O 1
ATOM 689 N N . CYS A 1 89 ? -12.672 -1.862 0.674 1.00 98.44 89 CYS A N 1
ATOM 690 C CA . CYS A 1 89 ? -11.679 -0.808 0.806 1.00 98.44 89 CYS A CA 1
ATOM 691 C C . CYS A 1 89 ? -12.144 0.455 0.064 1.00 98.44 89 CYS A C 1
ATOM 693 O O . CYS A 1 89 ? -12.885 0.383 -0.912 1.00 98.44 89 CYS A O 1
ATOM 695 N N . ASP A 1 90 ? -11.707 1.619 0.539 1.00 98.06 90 ASP A N 1
ATOM 696 C CA . ASP A 1 90 ? -11.942 2.921 -0.095 1.00 98.06 90 ASP A CA 1
ATOM 697 C C . ASP A 1 90 ? -10.652 3.726 -0.312 1.00 98.06 90 ASP A C 1
ATOM 699 O O . ASP A 1 90 ? -10.681 4.869 -0.766 1.00 98.06 90 ASP A O 1
ATOM 703 N N . PHE A 1 91 ? -9.498 3.113 -0.043 1.00 97.81 91 PHE A N 1
ATOM 704 C CA . PHE A 1 91 ? -8.184 3.724 -0.214 1.00 97.81 91 PHE A CA 1
ATOM 705 C C . PHE A 1 91 ? -7.122 2.670 -0.544 1.00 97.81 91 PHE A C 1
ATOM 707 O O . PHE A 1 91 ? -7.291 1.501 -0.201 1.00 97.81 91 PHE A O 1
ATOM 714 N N . VAL A 1 92 ? -6.021 3.064 -1.192 1.00 98.06 92 VAL A N 1
ATOM 715 C CA . VAL A 1 92 ? -4.905 2.167 -1.543 1.00 98.06 92 VAL A CA 1
ATOM 716 C C . VAL A 1 92 ? -3.589 2.742 -1.025 1.00 98.06 92 VAL A C 1
ATOM 718 O O . VAL A 1 92 ? -3.288 3.914 -1.241 1.00 98.06 92 VAL A O 1
ATOM 721 N N . ILE A 1 93 ? -2.788 1.901 -0.374 1.00 97.25 93 ILE A N 1
ATOM 722 C CA . ILE A 1 93 ? -1.445 2.211 0.121 1.00 97.25 93 ILE A CA 1
ATOM 723 C C . ILE A 1 93 ? -0.468 1.233 -0.533 1.00 97.25 93 ILE A C 1
ATOM 725 O O . ILE A 1 93 ? -0.481 0.047 -0.226 1.00 97.25 93 ILE A O 1
ATOM 729 N N . GLY A 1 94 ? 0.388 1.720 -1.432 1.00 97.06 94 GLY A N 1
ATOM 730 C CA . GLY A 1 94 ? 1.460 0.913 -2.025 1.00 97.06 94 GLY A CA 1
ATOM 731 C C . GLY A 1 94 ? 2.740 0.975 -1.191 1.00 97.06 94 GLY A C 1
ATOM 732 O O . GLY A 1 94 ? 3.184 2.069 -0.840 1.00 97.06 94 GLY A O 1
ATOM 733 N N . ILE A 1 95 ? 3.346 -0.179 -0.895 1.00 95.94 95 ILE A N 1
ATOM 734 C CA . ILE A 1 95 ? 4.557 -0.286 -0.069 1.00 95.94 95 ILE A CA 1
ATOM 735 C C . ILE A 1 95 ? 5.556 -1.232 -0.730 1.00 95.94 95 ILE A C 1
ATOM 737 O O . ILE A 1 95 ? 5.283 -2.420 -0.899 1.00 95.94 95 ILE A O 1
ATOM 741 N N . GLY A 1 96 ? 6.727 -0.706 -1.081 1.00 93.88 96 GLY A N 1
ATOM 742 C CA . GLY A 1 96 ? 7.811 -1.466 -1.697 1.00 93.88 96 GLY A CA 1
ATOM 743 C C . GLY A 1 96 ? 8.512 -0.683 -2.801 1.00 93.88 96 GLY A C 1
ATOM 744 O O . GLY A 1 96 ? 8.541 0.548 -2.789 1.00 93.88 96 GLY A O 1
ATOM 745 N N . GLY A 1 97 ? 9.108 -1.417 -3.740 1.00 92.75 97 GLY A N 1
ATOM 746 C CA . GLY A 1 97 ? 9.770 -0.858 -4.919 1.00 92.75 97 GLY A CA 1
ATOM 747 C C . GLY A 1 97 ? 8.805 -0.518 -6.061 1.00 92.75 97 GLY A C 1
ATOM 748 O O . GLY A 1 97 ? 7.614 -0.305 -5.856 1.00 92.75 97 GLY A O 1
ATOM 749 N N . GLY A 1 98 ? 9.323 -0.497 -7.293 1.00 93.50 98 GLY A N 1
ATOM 750 C CA . GLY A 1 98 ? 8.529 -0.187 -8.489 1.00 93.50 98 GLY A CA 1
ATOM 751 C C . GLY A 1 98 ? 7.328 -1.116 -8.682 1.00 93.50 98 GLY A C 1
ATOM 752 O O . GLY A 1 98 ? 6.224 -0.626 -8.895 1.00 93.50 98 GLY A O 1
ATOM 753 N N . SER A 1 99 ? 7.513 -2.430 -8.519 1.00 95.12 99 SER A N 1
ATOM 754 C CA . SER A 1 99 ? 6.459 -3.417 -8.789 1.00 95.12 99 SER A CA 1
ATOM 755 C C . SER A 1 99 ? 5.235 -3.258 -7.871 1.00 95.12 99 SER A C 1
ATOM 757 O O . SER A 1 99 ? 4.147 -3.037 -8.407 1.00 95.12 99 SER A O 1
ATOM 759 N N . PRO A 1 100 ? 5.355 -3.239 -6.522 1.00 96.44 100 PRO A N 1
ATOM 760 C CA . PRO A 1 100 ? 4.202 -2.961 -5.659 1.00 96.44 100 PRO A CA 1
ATOM 761 C C . PRO A 1 100 ? 3.558 -1.595 -5.897 1.00 96.44 100 PRO A C 1
ATOM 763 O O . PRO A 1 100 ? 2.334 -1.483 -5.865 1.00 96.44 100 PRO A O 1
ATOM 766 N N . LEU A 1 101 ? 4.355 -0.556 -6.174 1.00 96.19 101 LEU A N 1
ATOM 767 C CA . LEU A 1 101 ? 3.825 0.785 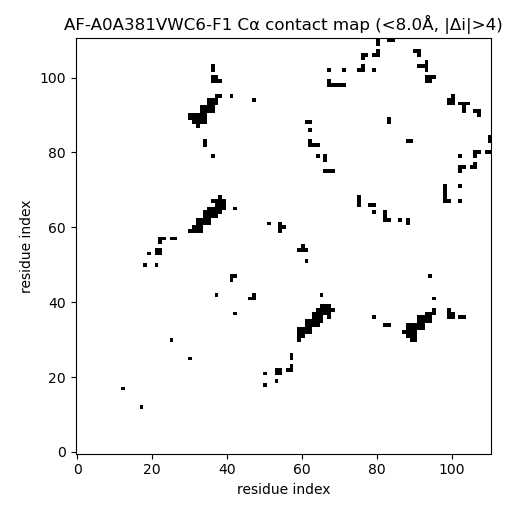-6.433 1.00 96.19 101 LEU A CA 1
ATOM 768 C C . LEU A 1 101 ? 3.044 0.860 -7.750 1.00 96.19 101 LEU A C 1
ATOM 770 O O . LEU A 1 101 ? 2.038 1.565 -7.816 1.00 96.19 101 LEU A O 1
ATOM 774 N N . ASP A 1 102 ? 3.480 0.160 -8.794 1.00 96.25 102 ASP A N 1
ATOM 775 C CA . ASP A 1 102 ? 2.774 0.134 -10.074 1.00 96.25 102 ASP A CA 1
ATOM 776 C C . ASP A 1 102 ? 1.491 -0.694 -9.987 1.00 96.25 102 ASP A C 1
ATOM 778 O O . ASP A 1 102 ? 0.444 -0.228 -10.441 1.00 96.25 102 ASP A O 1
ATOM 782 N N . ILE A 1 103 ? 1.518 -1.843 -9.303 1.00 98.00 103 ILE A N 1
ATOM 783 C CA . ILE A 1 103 ? 0.301 -2.617 -9.028 1.00 98.00 103 ILE A CA 1
ATOM 784 C C . ILE A 1 103 ? -0.692 -1.816 -8.178 1.00 98.00 103 ILE A C 1
ATOM 786 O O . ILE A 1 103 ? -1.869 -1.755 -8.524 1.00 98.00 103 ILE A O 1
ATOM 790 N N . ALA A 1 104 ? -0.238 -1.115 -7.135 1.00 98.19 104 ALA A N 1
ATOM 791 C CA . ALA A 1 104 ? -1.098 -0.260 -6.315 1.00 98.19 104 ALA A CA 1
ATOM 792 C C . ALA A 1 104 ? -1.826 0.814 -7.145 1.00 98.19 104 ALA A C 1
ATOM 794 O O . ALA A 1 104 ? -3.033 1.017 -6.985 1.00 98.19 104 ALA A O 1
ATOM 795 N N . LYS A 1 105 ? -1.119 1.480 -8.069 1.00 97.00 105 LYS A N 1
ATOM 796 C CA . LYS A 1 105 ? -1.728 2.467 -8.979 1.00 97.00 105 LYS A CA 1
ATOM 797 C C . LYS A 1 105 ? -2.764 1.820 -9.894 1.00 97.00 105 LYS A C 1
ATOM 799 O O . LYS A 1 105 ? -3.831 2.393 -10.097 1.00 97.00 105 LYS A O 1
ATOM 804 N N . LEU A 1 106 ? -2.451 0.650 -10.454 1.00 98.06 106 LEU A N 1
ATOM 805 C CA . LEU A 1 106 ? -3.341 -0.060 -11.372 1.00 98.06 106 LEU A CA 1
ATOM 806 C C . LEU A 1 106 ? -4.598 -0.578 -10.671 1.00 98.06 106 LEU A C 1
ATOM 808 O O . LEU A 1 106 ? -5.678 -0.466 -11.243 1.00 98.06 106 LEU A O 1
ATOM 812 N N . ILE A 1 107 ? -4.478 -1.068 -9.433 1.00 98.38 107 ILE A N 1
ATOM 813 C CA . ILE A 1 107 ? -5.628 -1.436 -8.602 1.00 98.38 107 ILE A CA 1
ATOM 814 C C . ILE A 1 107 ? -6.506 -0.207 -8.383 1.00 98.38 107 ILE A C 1
ATOM 816 O O . ILE A 1 107 ? -7.673 -0.254 -8.741 1.00 98.38 107 ILE A O 1
ATOM 820 N N . CYS A 1 108 ? -5.937 0.905 -7.905 1.00 97.00 108 CYS A N 1
ATOM 821 C CA . CYS A 1 108 ? -6.669 2.157 -7.674 1.00 97.00 108 CYS A CA 1
ATOM 822 C C . CYS A 1 108 ? -7.385 2.676 -8.938 1.00 97.00 108 CYS A C 1
ATOM 824 O O . CYS A 1 108 ? -8.495 3.193 -8.870 1.00 97.00 108 CYS A O 1
ATOM 826 N N . LEU A 1 109 ? -6.776 2.507 -10.117 1.00 97.12 109 LEU A N 1
ATOM 827 C CA . LEU A 1 109 ? -7.374 2.892 -11.399 1.00 97.12 109 LEU A CA 1
ATOM 828 C C . LEU A 1 109 ? -8.536 1.975 -11.834 1.00 97.12 109 LEU A C 1
ATOM 830 O O . LEU A 1 109 ? -9.366 2.382 -12.647 1.00 97.12 109 LEU A O 1
ATOM 834 N N . LYS A 1 110 ? -8.565 0.726 -11.361 1.00 94.69 110 LYS A N 1
ATOM 835 C CA . LYS A 1 110 ? -9.501 -0.329 -11.791 1.00 94.69 110 LYS A CA 1
ATOM 836 C C . LYS A 1 110 ? -10.575 -0.667 -10.750 1.00 94.69 110 LYS A C 1
ATOM 838 O O . LYS A 1 110 ? -11.513 -1.400 -11.081 1.00 94.69 110 LYS A O 1
ATOM 843 N N . SER A 1 111 ? -10.406 -0.204 -9.516 1.00 87.62 111 SER A N 1
ATOM 844 C CA . SER A 1 111 ? -11.258 -0.497 -8.362 1.00 87.62 111 SER A CA 1
ATOM 845 C C . SER A 1 111 ? -12.516 0.352 -8.316 1.00 87.62 111 SER A C 1
ATOM 847 O O . SER A 1 111 ? -12.393 1.583 -8.493 1.00 87.62 111 SER A O 1
#

Radius of gyration: 15.07 Å; Cα contacts (8 Å, |Δi|>4): 154; chains: 1; bounding box: 38×38×36 Å

Nearest PDB structures (foldseek):
  7qnj-assembly1_BBB  TM=9.574E-01  e=3.953E-09  Escherichia coli str. K-12 substr. MG1655
  7qni-assembly1_AAA  TM=9.581E-01  e=5.464E-09  Escherichia coli str. K-12 substr. MG1655
  3ox4-assembly2_C  TM=9.561E-01  e=2.424E-08  Zymomonas mobilis
  6scg-assembly1_B  TM=9.265E-01  e=5.626E-08  Escherichia coli K-12
  6scg-assembly1_A  TM=9.266E-01  e=1.306E-07  Escherichia coli K-12

Sequence (111 aa):
MKKAIFTFPTQIVFGNGVIQTIPQELSKFQIRKALIVTDTGLLQTGLIDIITHQLEIAGVLYAIYDGVQGNPVEQDVYDGVNVYKDNICDFVIGIGGGSPLDIAKLICLKS

InterPro domains:
  IPR001670 Alcohol dehydrogenase, iron-type/glycerol dehydrogenase GldA [PF00465] (9-109)
  IPR039697 Iron-type alcohol dehydrogenase-like [PTHR11496] (1-109)

pLDDT: mean 93.79, std 6.02, range [62.47, 98.69]

Mean predicted aligned error: 3.77 Å